Protein AF-A0A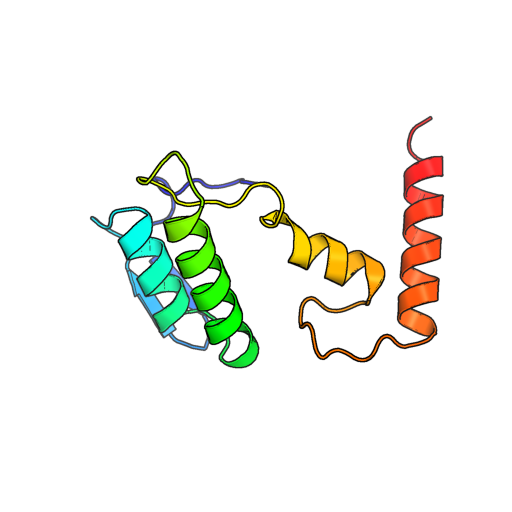821FTN5-F1 (afdb_monomer_lite)

pLDDT: mean 89.21, std 14.25, range [42.69, 98.5]

Structure (mmCIF, N/CA/C/O backbone):
data_AF-A0A821FTN5-F1
#
_entry.id   AF-A0A821FTN5-F1
#
loop_
_atom_site.group_PDB
_atom_site.id
_atom_site.type_symbol
_atom_site.label_atom_id
_atom_site.label_alt_id
_atom_site.label_comp_id
_atom_site.label_asym_id
_atom_site.label_entity_id
_atom_site.label_seq_id
_atom_site.pdbx_PDB_ins_code
_atom_site.Cartn_x
_atom_site.Cartn_y
_atom_site.Cartn_z
_atom_site.occupancy
_atom_site.B_iso_or_equiv
_atom_site.auth_seq_id
_atom_site.auth_comp_id
_atom_site.auth_asym_id
_atom_site.auth_atom_id
_atom_site.pdbx_PDB_model_num
ATOM 1 N N . HIS A 1 1 ? 4.909 -3.482 8.119 1.00 95.56 1 HIS A N 1
ATOM 2 C CA . HIS A 1 1 ? 6.129 -4.310 8.043 1.00 95.56 1 HIS A CA 1
ATOM 3 C C . HIS A 1 1 ? 6.278 -4.785 6.605 1.00 95.56 1 HIS A C 1
ATOM 5 O O . HIS A 1 1 ? 5.264 -4.832 5.918 1.00 95.56 1 HIS A O 1
ATOM 11 N N . VAL A 1 2 ? 7.495 -5.038 6.129 1.00 96.12 2 VAL A N 1
ATOM 12 C CA . VAL A 1 2 ? 7.735 -5.493 4.752 1.00 96.12 2 VAL A CA 1
ATOM 13 C C . VAL A 1 2 ? 8.639 -6.713 4.820 1.00 96.12 2 VA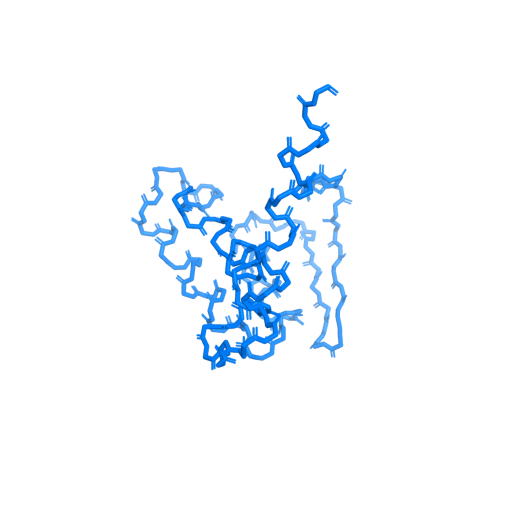L A C 1
ATOM 15 O O . VAL A 1 2 ? 9.826 -6.570 5.092 1.00 96.12 2 VAL A O 1
ATOM 18 N N . ASP A 1 3 ? 8.065 -7.886 4.570 1.00 97.12 3 ASP A N 1
ATOM 19 C CA . ASP A 1 3 ? 8.799 -9.156 4.483 1.00 97.12 3 ASP A CA 1
ATOM 20 C C . ASP A 1 3 ? 9.319 -9.412 3.061 1.00 97.12 3 ASP A C 1
ATOM 22 O O . ASP A 1 3 ? 10.423 -9.913 2.849 1.00 97.12 3 ASP A O 1
ATOM 26 N N . HIS A 1 4 ? 8.519 -9.028 2.064 1.00 97.81 4 HIS A N 1
ATOM 27 C CA . HIS A 1 4 ? 8.824 -9.182 0.647 1.00 97.81 4 HIS A CA 1
ATOM 28 C C . HIS A 1 4 ? 8.639 -7.846 -0.064 1.00 97.81 4 HIS A C 1
ATOM 30 O O . HIS A 1 4 ? 7.577 -7.228 0.014 1.00 97.81 4 HIS A O 1
ATOM 36 N N . ASN A 1 5 ? 9.683 -7.399 -0.756 1.00 95.69 5 ASN A N 1
ATOM 37 C CA . ASN A 1 5 ? 9.646 -6.156 -1.515 1.00 95.69 5 ASN A CA 1
ATOM 38 C C . ASN A 1 5 ? 9.027 -6.361 -2.913 1.00 95.69 5 ASN A C 1
ATOM 40 O O . ASN A 1 5 ? 8.700 -7.472 -3.342 1.00 95.69 5 ASN A O 1
ATOM 44 N N . GLU A 1 6 ? 8.872 -5.265 -3.646 1.00 94.62 6 GLU A N 1
ATOM 45 C CA . GLU A 1 6 ? 8.275 -5.215 -4.978 1.00 94.62 6 GLU A CA 1
ATOM 46 C C . GLU A 1 6 ? 9.040 -6.015 -6.039 1.00 94.62 6 GLU A C 1
ATOM 48 O O . GLU A 1 6 ? 8.446 -6.421 -7.040 1.00 94.62 6 GLU A O 1
ATOM 53 N N . HIS A 1 7 ? 10.333 -6.256 -5.824 1.00 95.69 7 HIS A N 1
ATOM 54 C CA . HIS A 1 7 ? 11.173 -7.030 -6.733 1.00 95.69 7 HIS A CA 1
ATOM 55 C C . HIS A 1 7 ? 10.951 -8.539 -6.570 1.00 95.69 7 HIS A C 1
ATOM 57 O O . HIS A 1 7 ? 11.078 -9.286 -7.542 1.00 95.69 7 HIS A O 1
ATOM 63 N N . SER A 1 8 ? 10.554 -8.978 -5.373 1.00 97.06 8 SER A N 1
ATOM 64 C CA . SER A 1 8 ? 10.313 -10.388 -5.052 1.00 97.06 8 SER A CA 1
ATOM 65 C C . SER A 1 8 ? 8.890 -10.858 -5.356 1.00 97.06 8 SER A C 1
ATOM 67 O O . SER A 1 8 ? 8.685 -12.055 -5.526 1.00 97.06 8 SER A O 1
ATOM 69 N N . VAL A 1 9 ? 7.914 -9.948 -5.464 1.00 97.69 9 VAL A N 1
ATOM 70 C CA . VAL A 1 9 ? 6.505 -10.296 -5.728 1.00 97.69 9 VAL A CA 1
ATOM 71 C C . VAL A 1 9 ? 6.121 -9.976 -7.171 1.00 97.69 9 VAL A C 1
ATOM 73 O O . VAL A 1 9 ? 6.071 -8.807 -7.572 1.00 97.69 9 VAL A O 1
ATOM 76 N N . GLN A 1 10 ? 5.794 -11.008 -7.952 1.00 98.06 10 GLN A N 1
ATOM 77 C CA . GLN A 1 10 ? 5.413 -10.852 -9.360 1.00 98.06 10 GLN A CA 1
ATOM 78 C C . GLN A 1 10 ? 3.910 -10.967 -9.608 1.00 98.06 10 GLN A C 1
ATOM 80 O O . GLN A 1 10 ? 3.425 -10.296 -10.509 1.00 98.06 10 GLN A O 1
ATOM 85 N N . ILE A 1 11 ? 3.171 -11.768 -8.840 1.00 97.94 11 ILE A N 1
ATOM 86 C CA . ILE A 1 11 ? 1.732 -11.995 -9.039 1.00 97.94 11 ILE A CA 1
ATOM 87 C C . ILE A 1 11 ? 1.007 -11.829 -7.701 1.00 97.94 11 ILE A C 1
ATOM 89 O O . ILE A 1 11 ? 1.484 -12.317 -6.679 1.00 97.94 11 ILE A O 1
ATOM 93 N N . MET A 1 12 ? -0.150 -11.168 -7.716 1.00 98.00 12 MET A N 1
ATOM 94 C CA . MET A 1 12 ? -1.085 -11.119 -6.588 1.00 98.00 12 MET A CA 1
ATOM 95 C C . MET A 1 12 ? -2.452 -11.647 -7.019 1.00 98.00 12 MET A C 1
ATOM 97 O O . MET A 1 12 ? -2.889 -11.387 -8.140 1.00 98.00 12 MET A O 1
ATOM 101 N N . VAL A 1 13 ? -3.122 -12.380 -6.130 1.00 98.25 13 VAL A N 1
ATOM 102 C CA . VAL A 1 13 ? -4.443 -12.969 -6.382 1.00 98.25 13 VAL A CA 1
ATOM 103 C C . VAL A 1 13 ? -5.330 -12.743 -5.164 1.00 98.25 13 VAL A C 1
ATOM 105 O O . VAL A 1 13 ? -4.899 -12.973 -4.036 1.00 98.25 13 VAL A O 1
ATOM 108 N N . SER A 1 14 ? -6.561 -12.304 -5.405 1.00 98.31 14 SER A N 1
ATOM 109 C CA . SER A 1 14 ? -7.656 -12.295 -4.433 1.00 98.31 14 SER A CA 1
ATOM 110 C C . SER A 1 14 ? -8.926 -12.843 -5.087 1.00 98.31 14 SER A C 1
ATOM 112 O O . SER A 1 14 ? -8.933 -13.173 -6.275 1.00 98.31 14 SER A O 1
ATOM 114 N N . GLU A 1 15 ? -10.020 -12.917 -4.336 1.00 98.31 15 GLU A N 1
ATOM 115 C CA . GLU A 1 15 ? -11.335 -13.289 -4.861 1.00 98.31 15 GLU A CA 1
ATOM 116 C C . GLU A 1 15 ? -11.861 -12.309 -5.924 1.00 98.31 15 GLU A C 1
ATOM 118 O O . GLU A 1 15 ? -12.706 -12.679 -6.735 1.00 98.31 15 GLU A O 1
ATOM 123 N N . GLN A 1 16 ? -11.337 -11.078 -5.955 1.00 98.19 16 GLN A N 1
ATOM 124 C CA . GLN A 1 16 ? -11.698 -10.060 -6.946 1.00 98.19 16 GLN A CA 1
ATOM 125 C C . GLN A 1 16 ? -10.979 -10.261 -8.288 1.00 98.19 16 GLN A C 1
ATOM 127 O O . GLN A 1 16 ? -11.444 -9.769 -9.319 1.00 98.19 16 GLN A O 1
ATOM 132 N N . GLY A 1 17 ? -9.849 -10.980 -8.294 1.00 98.12 17 GLY A N 1
ATOM 133 C CA . GLY A 1 17 ? -9.079 -11.236 -9.505 1.00 98.12 17 GLY A CA 1
ATOM 134 C C . GLY A 1 17 ? -7.569 -11.358 -9.304 1.00 98.12 17 GLY A C 1
ATOM 135 O O . GLY A 1 17 ? -7.048 -11.482 -8.194 1.00 98.12 17 GLY A O 1
ATOM 136 N N . LEU A 1 18 ? -6.859 -11.334 -10.435 1.00 98.25 18 LEU A N 1
ATOM 137 C CA . LEU A 1 18 ? -5.412 -11.526 -10.534 1.00 98.25 18 LEU A CA 1
ATOM 138 C C . LEU A 1 18 ? -4.721 -10.267 -11.069 1.00 98.25 18 LEU A C 1
ATOM 140 O O . LEU A 1 18 ? -5.123 -9.703 -12.090 1.00 98.25 18 LEU A O 1
ATOM 144 N N . ALA A 1 19 ? -3.632 -9.872 -10.413 1.00 98.50 19 ALA A N 1
ATOM 145 C CA . ALA A 1 19 ? -2.739 -8.804 -10.837 1.00 98.50 19 ALA A CA 1
ATOM 146 C C . ALA A 1 19 ? -1.353 -9.370 -11.190 1.00 98.50 19 ALA A C 1
ATOM 148 O O . ALA A 1 19 ? -0.603 -9.798 -10.313 1.00 98.50 19 ALA A O 1
ATOM 149 N N . ASP A 1 20 ? -0.996 -9.332 -12.478 1.00 98.44 20 ASP A N 1
ATOM 150 C CA . ASP A 1 20 ? 0.359 -9.632 -12.953 1.00 98.44 20 ASP A CA 1
ATOM 151 C C . ASP A 1 20 ? 1.220 -8.367 -12.921 1.00 98.44 20 ASP A C 1
ATOM 153 O O . ASP A 1 20 ? 0.955 -7.398 -13.632 1.00 98.44 20 ASP A O 1
ATOM 157 N N . LEU A 1 21 ? 2.245 -8.361 -12.075 1.00 98.31 21 LEU A N 1
ATOM 158 C CA . LEU A 1 21 ? 3.065 -7.198 -11.750 1.00 98.31 21 LEU A CA 1
ATOM 159 C C . LEU A 1 21 ? 4.428 -7.198 -12.460 1.00 98.31 21 LEU A C 1
ATOM 161 O O . LEU A 1 21 ? 5.236 -6.289 -12.233 1.00 98.31 21 LEU A O 1
ATOM 165 N N . ARG A 1 22 ? 4.700 -8.191 -13.317 1.00 97.62 22 ARG A N 1
ATOM 166 C CA . ARG A 1 22 ? 5.951 -8.276 -14.085 1.00 97.62 22 ARG A CA 1
ATOM 167 C C . ARG A 1 22 ? 6.088 -7.078 -15.022 1.00 97.62 22 ARG A C 1
ATOM 169 O O . ARG A 1 22 ? 5.122 -6.660 -15.656 1.00 97.62 22 ARG A O 1
ATOM 176 N N . ALA A 1 23 ? 7.303 -6.532 -15.105 1.00 96.00 23 ALA A N 1
ATOM 177 C CA . ALA A 1 23 ? 7.646 -5.387 -15.955 1.00 96.00 23 ALA A CA 1
ATOM 178 C C . ALA A 1 23 ? 6.773 -4.127 -15.736 1.00 96.00 23 ALA A C 1
ATOM 180 O O . ALA A 1 23 ? 6.604 -3.317 -16.647 1.00 96.00 23 ALA A O 1
ATOM 181 N N . LYS A 1 24 ? 6.210 -3.942 -14.532 1.00 97.75 24 LYS A N 1
ATOM 182 C CA . LYS A 1 24 ? 5.414 -2.756 -14.177 1.00 97.75 24 LYS A CA 1
ATOM 183 C C . LYS A 1 24 ? 6.170 -1.846 -13.217 1.00 97.75 24 LYS A C 1
ATOM 185 O O . LYS A 1 24 ? 6.713 -2.303 -12.216 1.00 97.75 24 LYS A O 1
ATOM 190 N N . THR A 1 25 ? 6.137 -0.544 -13.496 1.00 97.31 25 THR A N 1
ATOM 191 C CA . THR A 1 25 ? 6.594 0.506 -12.567 1.00 97.31 25 THR A CA 1
ATOM 192 C C . THR A 1 25 ? 5.753 0.512 -11.283 1.00 97.31 25 THR A C 1
ATOM 194 O O . THR A 1 25 ? 4.599 0.072 -11.330 1.00 97.31 25 THR A O 1
ATOM 197 N N . PRO A 1 26 ? 6.236 1.065 -10.152 1.00 97.31 26 PRO A N 1
ATOM 198 C CA . PRO A 1 26 ? 5.463 1.111 -8.905 1.00 97.31 26 PRO A CA 1
ATOM 199 C C . PRO A 1 26 ? 4.052 1.692 -9.071 1.00 97.31 26 PRO A C 1
ATOM 201 O O . PRO A 1 26 ? 3.080 1.119 -8.583 1.00 97.31 26 PRO A O 1
ATOM 204 N N . LYS A 1 27 ? 3.901 2.759 -9.867 1.00 97.12 27 LYS A N 1
ATOM 205 C CA . LYS A 1 27 ? 2.591 3.358 -10.176 1.00 97.12 27 LYS A CA 1
ATOM 206 C C . LYS A 1 27 ? 1.677 2.432 -10.978 1.00 97.12 27 LYS A C 1
ATOM 208 O O . LYS A 1 27 ? 0.486 2.346 -10.695 1.00 97.12 27 LYS A O 1
ATOM 213 N N . GLN A 1 28 ? 2.213 1.726 -11.974 1.00 98.00 28 GLN A N 1
ATOM 214 C CA . GLN A 1 28 ? 1.437 0.741 -12.737 1.00 98.00 28 GLN A CA 1
ATOM 215 C C . GLN A 1 28 ? 1.041 -0.459 -11.870 1.00 98.00 28 GLN A C 1
ATOM 217 O O . GLN A 1 28 ? -0.071 -0.963 -12.016 1.00 98.00 28 GLN A O 1
ATOM 222 N N . ARG A 1 29 ? 1.920 -0.892 -10.956 1.00 98.31 29 ARG A N 1
ATOM 223 C CA . ARG A 1 29 ? 1.631 -1.951 -9.979 1.00 98.31 29 ARG A CA 1
ATOM 224 C C . ARG A 1 29 ? 0.491 -1.533 -9.058 1.00 98.31 29 ARG A C 1
ATOM 226 O O . ARG A 1 29 ? -0.497 -2.252 -8.982 1.00 98.31 29 ARG A O 1
ATOM 233 N N . ALA A 1 30 ? 0.584 -0.352 -8.444 1.00 97.94 30 ALA A N 1
ATOM 234 C CA . ALA A 1 30 ? -0.459 0.187 -7.571 1.00 97.94 30 ALA A CA 1
ATOM 235 C C . ALA A 1 30 ? -1.818 0.246 -8.286 1.00 97.94 30 ALA A C 1
ATOM 237 O O . ALA A 1 30 ? -2.789 -0.329 -7.802 1.00 97.94 30 ALA A O 1
ATOM 238 N N . LYS A 1 31 ? -1.873 0.843 -9.486 1.00 98.06 31 LYS A N 1
ATOM 239 C CA . LYS A 1 31 ? -3.107 0.919 -10.289 1.00 98.06 31 LYS A CA 1
ATOM 240 C C . LYS A 1 31 ? -3.699 -0.461 -10.586 1.00 98.06 31 LYS A C 1
ATOM 242 O O . LYS A 1 31 ? -4.908 -0.630 -10.472 1.00 98.06 31 LYS A O 1
ATOM 247 N N . LEU A 1 32 ? -2.868 -1.445 -10.939 1.00 98.38 32 LEU A N 1
ATOM 248 C CA . LEU A 1 32 ? -3.344 -2.792 -11.254 1.00 98.38 32 LEU A CA 1
ATOM 249 C C . LEU A 1 32 ? -3.840 -3.547 -10.019 1.00 98.38 32 LEU A C 1
ATOM 251 O O . LEU A 1 32 ? -4.882 -4.187 -10.092 1.00 98.38 32 LEU A O 1
ATOM 255 N N . ILE A 1 33 ? -3.125 -3.462 -8.895 1.00 98.50 33 ILE A N 1
ATOM 256 C CA . ILE A 1 33 ? -3.525 -4.105 -7.634 1.00 98.50 33 ILE A CA 1
ATOM 257 C C . ILE A 1 33 ? -4.860 -3.527 -7.158 1.00 98.50 33 ILE A C 1
ATOM 259 O O . ILE A 1 33 ? -5.774 -4.280 -6.825 1.00 98.50 33 ILE A O 1
ATOM 263 N N . ILE A 1 34 ? -5.001 -2.198 -7.191 1.00 98.44 34 ILE A N 1
ATOM 264 C CA . ILE A 1 34 ? -6.251 -1.514 -6.842 1.00 98.44 34 ILE A CA 1
ATOM 265 C C . ILE A 1 34 ? -7.379 -1.932 -7.793 1.00 98.44 34 ILE A C 1
ATOM 267 O O . ILE A 1 34 ? -8.511 -2.122 -7.357 1.00 98.44 34 ILE A O 1
ATOM 271 N N . ASP A 1 35 ? -7.100 -2.093 -9.089 1.00 98.25 35 ASP A N 1
ATOM 272 C CA . ASP A 1 35 ? -8.135 -2.489 -10.041 1.00 98.25 35 ASP A CA 1
ATOM 273 C C . ASP A 1 35 ? -8.570 -3.955 -9.904 1.00 98.25 35 ASP A C 1
ATOM 275 O O . ASP A 1 35 ? -9.767 -4.239 -9.948 1.00 98.25 35 ASP A O 1
ATOM 279 N N . LYS A 1 36 ? -7.613 -4.874 -9.754 1.00 98.31 36 LYS A N 1
ATOM 280 C CA . LYS A 1 36 ? -7.844 -6.317 -9.896 1.00 98.31 36 LYS A CA 1
ATOM 281 C C . LYS A 1 36 ? -7.975 -7.081 -8.590 1.00 98.31 36 LYS A C 1
ATOM 283 O O . LYS A 1 36 ? -8.571 -8.147 -8.612 1.00 98.31 36 LYS A O 1
ATOM 288 N N . CYS A 1 37 ? -7.412 -6.584 -7.490 1.00 98.38 37 CYS A N 1
ATOM 289 C CA . CYS A 1 37 ? -7.327 -7.362 -6.253 1.00 98.38 37 CYS A CA 1
ATOM 290 C C . CYS A 1 37 ? -8.003 -6.697 -5.048 1.00 98.38 37 CYS A C 1
ATOM 292 O O . CYS A 1 37 ? -8.357 -7.396 -4.100 1.00 98.38 37 CYS A O 1
ATOM 294 N N . ALA A 1 38 ? -8.177 -5.373 -5.048 1.00 98.25 38 ALA A N 1
ATOM 295 C CA . ALA A 1 38 ? -8.791 -4.680 -3.919 1.00 98.25 38 ALA A CA 1
ATOM 296 C C . ALA A 1 38 ? -10.299 -4.959 -3.817 1.00 98.25 38 ALA A C 1
ATOM 298 O O . ALA A 1 38 ? -11.023 -4.872 -4.809 1.00 98.25 38 ALA A O 1
ATOM 299 N N . HIS A 1 39 ? -10.774 -5.223 -2.597 1.00 98.12 39 HIS A N 1
ATOM 300 C CA . HIS A 1 39 ? -12.197 -5.399 -2.307 1.00 98.12 39 HIS A CA 1
ATOM 301 C C . HIS A 1 39 ? -12.998 -4.128 -2.675 1.00 98.12 39 HIS A C 1
ATOM 303 O O . HIS A 1 39 ? -12.523 -3.025 -2.379 1.00 98.12 39 HIS A O 1
ATOM 309 N N . PRO A 1 40 ? -14.214 -4.235 -3.255 1.00 97.62 40 PRO A N 1
ATOM 310 C CA . PRO A 1 40 ? -14.987 -3.089 -3.747 1.00 97.62 40 PRO A CA 1
ATOM 311 C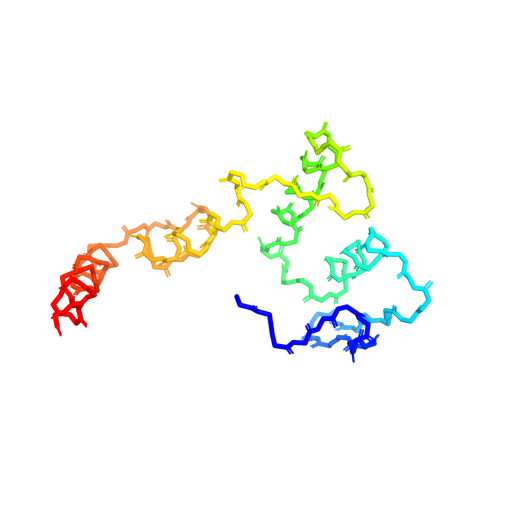 C . PRO A 1 40 ? -15.165 -1.960 -2.727 1.00 97.62 40 PRO A C 1
ATOM 313 O O . PRO A 1 40 ? -14.997 -0.795 -3.069 1.00 97.62 40 PRO A O 1
ATOM 316 N N . MET A 1 41 ? -15.396 -2.313 -1.461 1.00 97.19 41 MET A N 1
ATOM 317 C CA . MET A 1 41 ? -15.538 -1.365 -0.346 1.00 97.19 41 MET A CA 1
ATOM 318 C C . MET A 1 41 ? -14.293 -0.480 -0.118 1.00 97.19 41 MET A C 1
ATOM 320 O O . MET A 1 41 ? -14.416 0.651 0.329 1.00 97.19 41 MET A O 1
ATOM 324 N N . TYR A 1 42 ? -13.090 -0.964 -0.439 1.00 98.12 42 TYR A N 1
ATOM 325 C CA . TYR A 1 42 ? -11.834 -0.231 -0.217 1.00 98.12 42 TYR A CA 1
ATOM 326 C C . TYR A 1 42 ? -11.222 0.326 -1.501 1.00 98.12 42 TYR A C 1
ATOM 328 O O . TYR A 1 42 ? -10.270 1.106 -1.449 1.00 98.12 42 TYR A O 1
ATOM 336 N N . LYS A 1 43 ? -11.737 -0.076 -2.666 1.00 97.75 43 LYS A N 1
ATOM 337 C CA . LYS A 1 43 ? -11.147 0.251 -3.964 1.00 97.75 43 LYS A CA 1
ATOM 338 C C . LYS A 1 43 ? -11.080 1.759 -4.192 1.00 97.75 43 LYS A C 1
ATOM 340 O O . LYS A 1 43 ? -10.038 2.258 -4.612 1.00 97.75 43 LYS A O 1
ATOM 345 N N . ASP A 1 44 ? -12.149 2.483 -3.880 1.00 97.94 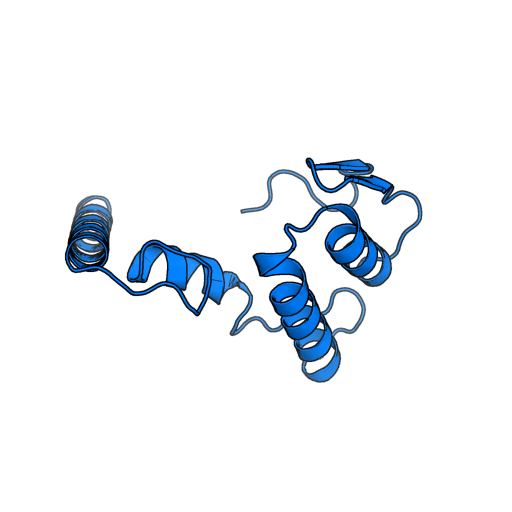44 ASP A N 1
ATOM 346 C CA . ASP A 1 44 ? -12.186 3.935 -4.075 1.00 97.94 44 ASP A CA 1
ATOM 347 C C . ASP A 1 44 ? -11.341 4.683 -3.038 1.00 97.94 44 ASP A C 1
ATOM 349 O O . ASP A 1 44 ? -10.598 5.588 -3.414 1.00 97.94 44 ASP A O 1
ATOM 353 N N . LEU A 1 45 ? -11.305 4.211 -1.788 1.00 97.94 45 LEU A N 1
ATOM 354 C CA . LEU A 1 45 ? -10.416 4.745 -0.749 1.00 97.94 45 LEU A CA 1
ATOM 355 C C . LEU A 1 45 ? -8.927 4.602 -1.129 1.00 97.94 45 LEU A C 1
ATOM 357 O O . LEU A 1 45 ? -8.133 5.523 -0.933 1.00 97.94 45 LEU A O 1
ATOM 361 N N . LEU A 1 46 ? -8.532 3.468 -1.722 1.00 98.31 46 LEU A N 1
ATOM 362 C CA . LEU A 1 46 ? -7.163 3.262 -2.212 1.00 98.31 46 LEU A CA 1
ATOM 363 C C . LEU A 1 46 ? -6.828 4.174 -3.401 1.00 98.31 46 LEU A C 1
ATOM 365 O O . LEU A 1 46 ? -5.712 4.691 -3.479 1.00 98.31 46 LEU A O 1
ATOM 369 N N . LYS A 1 47 ? -7.772 4.372 -4.335 1.00 98.06 47 LYS A N 1
ATOM 370 C CA . LYS A 1 47 ? -7.584 5.299 -5.465 1.00 98.06 47 LYS A CA 1
ATOM 371 C C . LYS A 1 47 ? -7.411 6.729 -4.973 1.00 98.06 47 LYS A C 1
ATOM 373 O O . LYS A 1 47 ? -6.526 7.419 -5.471 1.00 98.06 47 LYS A O 1
ATOM 378 N N . GLU A 1 48 ? -8.227 7.153 -4.013 1.00 97.94 48 GLU A N 1
ATOM 379 C CA . GLU A 1 48 ? -8.149 8.487 -3.424 1.00 97.94 48 GLU A CA 1
ATOM 380 C C . GLU A 1 48 ? -6.790 8.708 -2.754 1.00 97.94 48 GLU A C 1
ATOM 382 O O . GLU A 1 48 ? -6.114 9.690 -3.066 1.00 97.94 48 GLU A O 1
ATOM 387 N N . TYR A 1 49 ? -6.333 7.757 -1.927 1.00 97.81 49 TYR A N 1
ATOM 388 C CA . TYR A 1 49 ? -4.999 7.818 -1.324 1.00 97.81 49 TYR A CA 1
ATOM 389 C C . TYR A 1 49 ? -3.899 7.909 -2.387 1.00 97.81 49 TYR A C 1
ATOM 391 O O . TYR A 1 49 ? -3.008 8.750 -2.282 1.00 97.81 49 TYR A O 1
ATOM 399 N N . PHE A 1 50 ? -3.962 7.077 -3.430 1.00 97.69 50 PHE A N 1
ATOM 400 C CA . PHE A 1 50 ? -2.963 7.073 -4.496 1.00 97.69 50 PHE A CA 1
ATOM 401 C C . PHE A 1 50 ? -2.930 8.408 -5.260 1.00 97.69 50 PHE A C 1
ATOM 403 O O . PHE A 1 50 ? -1.857 8.976 -5.453 1.00 97.69 50 PHE A O 1
ATOM 410 N N . GLN A 1 51 ? -4.092 8.950 -5.635 1.00 96.94 51 GLN A N 1
ATOM 411 C CA . GLN A 1 51 ? -4.202 10.250 -6.307 1.00 96.94 51 GLN A CA 1
ATOM 412 C C . GLN A 1 51 ? -3.742 11.404 -5.412 1.00 96.94 51 GLN A C 1
ATOM 414 O O . GLN A 1 51 ? -3.124 12.357 -5.885 1.00 96.94 51 GLN A O 1
ATOM 419 N N . HIS A 1 52 ? -4.048 11.339 -4.115 1.00 96.75 52 HIS A N 1
ATOM 420 C CA . HIS A 1 52 ? -3.561 12.301 -3.133 1.00 96.75 52 HIS A CA 1
ATOM 421 C C . HIS A 1 52 ? -2.044 12.248 -3.012 1.00 96.75 52 HIS A C 1
ATOM 423 O O . HIS A 1 52 ? -1.388 13.278 -3.157 1.00 96.75 52 HIS A O 1
ATOM 429 N N . ALA A 1 53 ? -1.481 11.053 -2.851 1.00 96.75 53 ALA A N 1
ATOM 430 C CA . ALA A 1 53 ? -0.045 10.839 -2.788 1.00 96.75 53 ALA A CA 1
ATOM 431 C C . ALA A 1 53 ? 0.668 11.334 -4.058 1.00 96.75 53 ALA A C 1
ATOM 433 O O . ALA A 1 53 ? 1.701 11.987 -3.944 1.00 96.75 53 ALA A O 1
ATOM 434 N N . GLU A 1 54 ? 0.110 11.100 -5.253 1.00 95.38 54 GLU A N 1
ATOM 435 C CA . GLU A 1 54 ? 0.653 11.629 -6.516 1.00 95.38 54 GLU A CA 1
ATOM 436 C C . GLU A 1 54 ? 0.703 13.166 -6.546 1.00 95.38 54 GLU A C 1
ATOM 438 O O . GLU A 1 54 ? 1.604 13.719 -7.169 1.00 95.38 54 GLU A O 1
ATOM 443 N N . ARG A 1 55 ? -0.229 13.854 -5.871 1.00 95.31 55 ARG A N 1
ATOM 444 C CA . ARG A 1 55 ? -0.276 15.325 -5.807 1.00 95.31 55 ARG A CA 1
ATOM 445 C C . ARG A 1 55 ? 0.689 15.925 -4.787 1.00 95.31 55 ARG A C 1
ATOM 447 O O . ARG A 1 55 ? 1.206 17.011 -5.023 1.00 95.31 55 ARG A O 1
ATOM 454 N N . VAL A 1 56 ? 0.867 15.275 -3.636 1.00 95.38 56 VAL A N 1
ATOM 455 C CA . VAL A 1 56 ? 1.592 15.867 -2.492 1.00 95.38 56 VAL A CA 1
ATOM 456 C C . VAL A 1 56 ? 3.021 15.361 -2.335 1.00 95.38 56 VAL A C 1
ATOM 458 O O . VAL A 1 56 ? 3.802 15.958 -1.594 1.00 95.38 56 VAL A O 1
ATOM 461 N N . THR A 1 57 ? 3.369 14.245 -2.974 1.00 93.31 57 THR A N 1
ATOM 462 C CA . THR A 1 57 ? 4.697 13.659 -2.815 1.00 93.31 57 THR A CA 1
ATOM 463 C C . THR A 1 57 ? 5.773 14.517 -3.476 1.00 93.31 57 THR A C 1
ATOM 465 O O . THR A 1 57 ? 5.594 15.065 -4.560 1.00 93.31 57 THR A O 1
ATOM 468 N N . PHE A 1 58 ? 6.945 1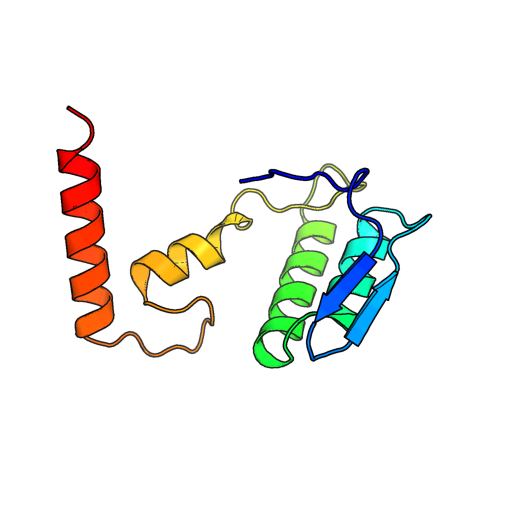4.573 -2.850 1.00 85.81 58 PHE A N 1
ATOM 469 C CA . PHE A 1 58 ? 8.140 15.121 -3.485 1.00 85.81 58 PHE A CA 1
ATOM 470 C C . PHE A 1 58 ? 8.725 14.133 -4.518 1.00 85.81 58 PHE A C 1
ATOM 472 O O . PHE A 1 58 ? 9.216 14.530 -5.575 1.00 85.81 58 PHE A O 1
ATOM 479 N N . GLY A 1 59 ? 8.642 12.824 -4.237 1.00 82.19 59 GLY A N 1
ATOM 480 C CA . GLY A 1 59 ? 9.206 11.748 -5.055 1.00 82.19 59 GLY A CA 1
ATOM 481 C C . GLY A 1 59 ? 8.146 11.009 -5.875 1.00 82.19 59 GLY A C 1
ATOM 482 O O . GLY A 1 59 ? 7.376 10.214 -5.351 1.00 82.19 59 GLY A O 1
ATOM 483 N N . HIS A 1 60 ? 8.145 11.202 -7.194 1.00 89.06 60 HIS A N 1
ATOM 484 C CA . HIS A 1 60 ? 7.075 10.714 -8.079 1.00 89.06 60 HIS A CA 1
ATOM 485 C C . HIS A 1 60 ? 7.221 9.253 -8.545 1.00 89.06 60 HIS A C 1
ATOM 487 O O . HIS A 1 60 ? 6.374 8.760 -9.303 1.00 89.06 60 HIS A O 1
ATOM 493 N N . HIS A 1 61 ? 8.308 8.573 -8.161 1.00 94.44 61 HIS A N 1
ATOM 494 C CA . HIS A 1 61 ? 8.549 7.176 -8.532 1.00 94.44 61 HIS A CA 1
ATOM 495 C C . HIS A 1 61 ? 7.611 6.228 -7.772 1.00 94.44 61 HIS A C 1
ATOM 497 O O . HIS A 1 61 ? 6.878 5.462 -8.400 1.00 94.44 61 HIS A O 1
ATOM 503 N N . THR A 1 62 ? 7.581 6.363 -6.442 1.00 95.44 62 THR A N 1
ATOM 504 C CA . THR A 1 62 ? 6.717 5.606 -5.526 1.00 95.44 62 THR A CA 1
ATOM 505 C C . THR A 1 62 ? 5.967 6.607 -4.641 1.00 95.44 62 THR A C 1
ATOM 507 O O . THR A 1 62 ? 6.468 6.981 -3.580 1.00 95.44 62 THR A O 1
ATOM 510 N N . PRO A 1 63 ? 4.814 7.122 -5.105 1.00 95.88 63 PRO A N 1
ATOM 511 C CA . PRO A 1 63 ? 4.133 8.225 -4.442 1.00 95.88 63 PRO A CA 1
ATOM 512 C C . PRO A 1 63 ? 3.550 7.790 -3.094 1.00 95.88 63 PRO A C 1
ATOM 514 O O . PRO A 1 63 ? 2.737 6.870 -3.029 1.00 95.88 63 PRO A O 1
ATOM 517 N N . HIS A 1 64 ? 3.929 8.501 -2.031 1.00 95.88 64 HIS A N 1
ATOM 518 C CA . HIS A 1 64 ? 3.379 8.331 -0.686 1.00 95.88 64 HIS A CA 1
ATOM 519 C C . HIS A 1 64 ? 3.179 9.677 0.018 1.00 95.88 64 HIS A C 1
ATOM 521 O O . HIS A 1 64 ? 4.013 10.577 -0.102 1.00 95.88 64 HIS A O 1
ATOM 527 N N . ASP A 1 65 ? 2.112 9.763 0.818 1.00 95.81 65 ASP A N 1
ATOM 528 C CA . ASP A 1 65 ? 1.972 10.732 1.910 1.00 95.81 65 ASP A CA 1
ATOM 529 C C . ASP A 1 65 ? 2.301 10.033 3.237 1.00 95.81 65 ASP A C 1
ATOM 531 O O . ASP A 1 65 ? 1.523 9.210 3.731 1.00 95.81 65 ASP A O 1
ATOM 535 N N . LEU A 1 66 ? 3.464 10.352 3.814 1.00 94.56 66 LEU A N 1
ATOM 536 C CA . LEU A 1 66 ? 3.948 9.730 5.051 1.00 94.56 66 LEU A CA 1
ATOM 537 C C . LEU A 1 66 ? 3.070 10.047 6.266 1.00 94.56 66 LEU A C 1
ATOM 539 O O . LEU A 1 66 ? 3.041 9.256 7.205 1.00 94.56 66 LEU A O 1
ATOM 543 N N . LYS A 1 67 ? 2.324 11.161 6.249 1.00 94.69 67 LYS A N 1
ATOM 544 C CA . LYS A 1 67 ? 1.418 11.519 7.350 1.00 94.69 67 LYS A CA 1
ATOM 545 C C . LYS A 1 67 ? 0.214 10.584 7.421 1.00 94.69 67 LYS A C 1
ATOM 547 O O . LYS A 1 67 ? -0.358 10.404 8.489 1.00 94.69 67 LYS A O 1
ATOM 552 N N . GLN A 1 68 ? -0.171 9.997 6.289 1.00 94.69 68 GLN A N 1
ATOM 553 C CA . GLN A 1 68 ? -1.399 9.212 6.164 1.00 94.69 68 GLN A CA 1
ATOM 554 C C . GLN A 1 68 ? -1.156 7.739 5.820 1.00 94.69 68 GLN A C 1
ATOM 556 O O . GLN A 1 68 ? -2.076 6.936 5.970 1.00 94.69 68 GLN A O 1
ATOM 561 N N . ALA A 1 69 ? 0.058 7.360 5.404 1.00 96.44 69 ALA A N 1
ATOM 562 C CA . ALA A 1 69 ? 0.386 6.016 4.915 1.00 96.44 69 ALA A CA 1
ATOM 563 C C . ALA A 1 69 ? -0.021 4.879 5.870 1.00 96.44 69 ALA A C 1
ATOM 565 O O . ALA A 1 69 ? -0.394 3.800 5.419 1.00 96.44 69 ALA A O 1
ATOM 566 N N . LEU A 1 70 ? 0.025 5.117 7.186 1.00 97.94 70 LEU A N 1
ATOM 567 C CA . LEU A 1 70 ? -0.322 4.125 8.211 1.00 97.94 70 LEU A CA 1
ATOM 568 C C . LEU A 1 70 ? -1.676 4.389 8.896 1.00 97.94 70 LEU A C 1
ATOM 570 O O . LEU A 1 70 ? -2.051 3.655 9.808 1.00 97.94 70 LEU A O 1
ATOM 574 N N . SER A 1 71 ? -2.437 5.391 8.446 1.00 97.31 71 SER A N 1
ATOM 575 C CA . SER A 1 71 ? -3.665 5.852 9.115 1.00 97.31 71 SER A CA 1
ATOM 576 C C . SER A 1 71 ? -4.762 4.788 9.226 1.00 97.31 71 SER A C 1
ATOM 578 O O . SER A 1 71 ? -5.463 4.743 10.230 1.00 97.31 71 SER A O 1
ATOM 580 N N . TRP A 1 72 ? -4.898 3.886 8.249 1.00 97.56 72 TRP A N 1
ATOM 581 C CA . TRP A 1 72 ? -5.909 2.818 8.306 1.00 97.56 72 TRP A CA 1
ATOM 582 C C . TRP A 1 72 ? -5.611 1.796 9.403 1.00 97.56 72 TRP A C 1
ATOM 584 O O . TRP A 1 72 ? -6.526 1.285 10.041 1.00 97.56 72 TRP A O 1
ATOM 594 N N . HIS A 1 73 ? -4.330 1.538 9.667 1.00 97.31 73 HIS A N 1
ATOM 595 C CA . HIS A 1 73 ? -3.912 0.650 10.748 1.00 97.31 73 HIS A CA 1
ATOM 596 C C . HIS A 1 73 ? -4.192 1.288 12.110 1.00 97.31 73 HIS A C 1
ATOM 598 O O . HIS A 1 73 ? -4.681 0.607 13.007 1.00 97.31 73 HIS A O 1
ATOM 604 N N . ILE A 1 74 ? -3.940 2.596 12.238 1.00 95.81 74 ILE A N 1
ATOM 605 C CA . I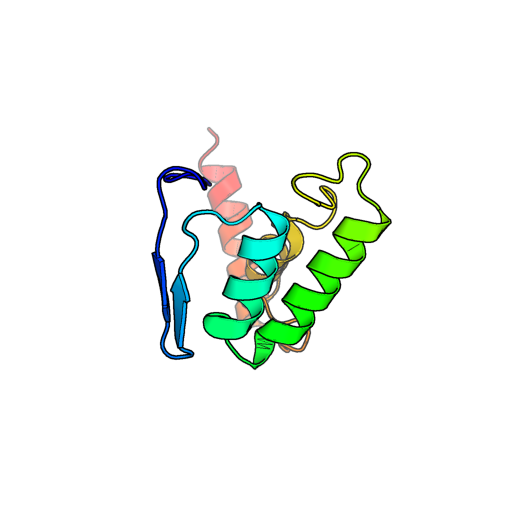LE A 1 74 ? -4.288 3.374 13.436 1.00 95.81 74 ILE A CA 1
ATOM 606 C C . ILE A 1 74 ? -5.808 3.329 13.659 1.00 95.81 74 ILE A C 1
ATOM 608 O O . ILE A 1 74 ? -6.258 2.947 14.734 1.00 95.81 74 ILE A O 1
ATOM 612 N N . ARG A 1 75 ? -6.608 3.580 12.614 1.00 94.62 75 ARG A N 1
ATOM 613 C CA . ARG A 1 75 ? -8.076 3.505 12.687 1.00 94.62 75 ARG A CA 1
ATOM 614 C C . ARG A 1 75 ? -8.569 2.124 13.120 1.00 94.62 75 ARG A C 1
ATOM 616 O O . ARG A 1 75 ? -9.465 2.042 13.955 1.00 94.62 75 ARG A O 1
ATOM 623 N N . LEU A 1 76 ? -7.978 1.047 12.601 1.00 94.81 76 LEU A N 1
ATOM 624 C CA . LEU A 1 76 ? -8.310 -0.314 13.028 1.00 94.81 76 LEU A CA 1
ATOM 625 C C . LEU A 1 76 ? -8.054 -0.515 14.526 1.00 94.81 76 LEU A C 1
ATOM 627 O O . LEU A 1 76 ? -8.857 -1.156 15.198 1.00 94.81 76 LEU A O 1
ATOM 631 N N . GLN A 1 77 ? -6.951 0.028 15.049 1.00 93.19 77 GLN A N 1
ATOM 632 C CA . GLN A 1 77 ? -6.639 -0.043 16.477 1.00 93.19 77 GLN A CA 1
ATOM 633 C C . GLN A 1 77 ? -7.627 0.758 17.332 1.00 93.19 77 GLN A C 1
ATOM 635 O O . GLN A 1 77 ? -7.972 0.297 18.414 1.00 93.19 77 GLN A O 1
ATOM 640 N N . GLU A 1 78 ? -8.075 1.921 16.859 1.00 91.25 78 GLU A N 1
ATOM 641 C CA . GLU A 1 78 ? -8.945 2.839 17.609 1.00 91.25 78 GLU A CA 1
ATOM 642 C C . GLU A 1 78 ? -10.436 2.481 17.528 1.00 91.25 78 GLU A C 1
ATOM 644 O O . GLU A 1 78 ? -11.175 2.666 18.493 1.00 91.25 78 GLU A O 1
ATOM 649 N N . THR A 1 79 ? -10.889 1.989 16.374 1.00 90.19 79 THR A N 1
ATOM 650 C CA . THR A 1 79 ? -12.322 1.844 16.050 1.00 90.19 79 THR A CA 1
ATOM 651 C C . THR A 1 79 ? -12.755 0.406 15.780 1.00 90.19 79 THR A C 1
ATOM 653 O O . THR A 1 79 ? -13.943 0.150 15.616 1.00 90.19 79 THR A O 1
ATOM 656 N N . GLY A 1 80 ? -11.813 -0.538 15.697 1.00 91.94 80 GLY A N 1
ATOM 657 C CA . GLY A 1 80 ? -12.097 -1.928 15.331 1.00 91.94 80 GLY A CA 1
ATOM 658 C C . GLY A 1 80 ? -12.282 -2.165 13.827 1.00 91.94 80 GLY A C 1
ATOM 659 O O . GLY A 1 80 ? -12.434 -3.312 13.413 1.00 91.94 80 GLY A O 1
ATOM 660 N N . SER A 1 81 ? -12.202 -1.126 12.986 1.00 94.88 81 SER A N 1
ATOM 661 C CA . SER A 1 81 ? -12.303 -1.251 11.527 1.00 94.88 81 SER A CA 1
ATOM 662 C C . SER A 1 81 ? -11.366 -0.298 10.786 1.00 94.88 81 SER A C 1
ATOM 664 O O . SER A 1 81 ? -11.020 0.775 11.269 1.00 94.88 81 SER A O 1
ATOM 666 N N . MET A 1 82 ? -10.950 -0.685 9.579 1.00 96.38 82 MET A N 1
ATOM 667 C CA . MET A 1 82 ? -10.220 0.208 8.670 1.00 96.38 82 MET A CA 1
ATOM 668 C C . MET A 1 82 ? -11.157 1.111 7.861 1.00 96.38 82 MET A C 1
ATOM 670 O O . MET A 1 82 ? -10.718 2.143 7.353 1.00 96.38 82 MET A O 1
ATOM 674 N N . HIS A 1 83 ? -12.426 0.726 7.708 1.00 95.88 83 HIS A N 1
ATOM 675 C CA . HIS A 1 83 ? -13.373 1.474 6.891 1.00 95.88 83 HIS A CA 1
ATOM 676 C C . HIS A 1 83 ? -13.838 2.738 7.627 1.00 95.88 83 HIS A C 1
ATOM 678 O O . HIS A 1 83 ? -14.195 2.649 8.804 1.00 95.88 83 HIS A O 1
ATOM 684 N N . PRO A 1 84 ? -13.866 3.913 6.972 1.00 92.25 84 PRO A N 1
ATOM 685 C CA . PRO A 1 84 ? -14.218 5.159 7.638 1.00 92.25 84 PRO A CA 1
ATOM 686 C C . PRO A 1 84 ? -15.652 5.202 8.166 1.00 92.25 84 PRO A C 1
ATOM 688 O O . PRO A 1 84 ? -15.880 5.820 9.200 1.00 92.25 84 PRO A O 1
ATOM 691 N N . ASP A 1 85 ? -16.573 4.500 7.505 1.00 88.75 85 ASP A N 1
ATOM 692 C CA . ASP A 1 85 ? -17.996 4.485 7.872 1.00 88.75 85 ASP A CA 1
ATOM 693 C C . ASP A 1 85 ? -18.342 3.471 8.975 1.00 88.75 85 ASP A C 1
ATOM 695 O O . ASP A 1 85 ? -19.513 3.288 9.312 1.00 88.75 85 ASP A O 1
ATOM 699 N N . HIS A 1 86 ? -17.349 2.770 9.533 1.00 85.56 86 HIS A N 1
ATOM 700 C CA . HIS A 1 86 ? -17.598 1.847 10.636 1.00 85.56 86 HIS A CA 1
ATOM 701 C C . HIS A 1 86 ? -18.025 2.614 11.885 1.00 85.56 86 HIS A C 1
ATOM 703 O O . HIS A 1 86 ? -17.297 3.469 12.390 1.00 85.56 86 HIS A O 1
ATOM 709 N N . GLN A 1 87 ? -19.207 2.285 12.400 1.00 74.00 87 GLN A N 1
ATOM 710 C CA . GLN A 1 87 ? -19.698 2.853 13.646 1.00 74.00 87 GLN A CA 1
ATOM 711 C C . GLN A 1 87 ? -18.970 2.184 14.811 1.00 74.00 87 GLN A C 1
ATOM 713 O O . GLN A 1 87 ? -19.188 1.005 15.090 1.00 74.00 87 GLN A O 1
ATOM 718 N N . THR A 1 88 ? -18.106 2.939 15.489 1.00 67.94 88 THR A N 1
ATOM 719 C CA . THR A 1 88 ? -17.379 2.463 16.668 1.00 67.94 88 THR A CA 1
ATOM 720 C C . THR A 1 88 ? -18.365 2.011 17.739 1.00 67.94 88 THR A C 1
ATOM 722 O O . THR A 1 88 ? -19.156 2.809 18.247 1.00 67.94 88 THR A O 1
ATOM 725 N N . THR A 1 89 ? -18.313 0.735 18.110 1.00 73.00 89 THR A N 1
ATOM 726 C CA . THR A 1 89 ? -19.114 0.227 19.223 1.00 73.00 89 THR A CA 1
ATOM 727 C C . THR A 1 89 ? -18.386 0.454 20.550 1.00 73.00 89 THR A C 1
ATOM 729 O O . THR A 1 89 ? -17.162 0.606 20.590 1.00 73.00 89 THR A O 1
ATOM 732 N N . SER A 1 90 ? -19.117 0.437 21.670 1.00 65.31 90 SER A N 1
ATOM 733 C CA . SER A 1 90 ? -18.518 0.550 23.012 1.00 65.31 90 SER A CA 1
ATOM 734 C C . SER A 1 90 ? -17.503 -0.561 23.313 1.00 65.31 90 SER A C 1
ATOM 736 O O . SER A 1 90 ? -16.572 -0.358 24.089 1.00 65.31 90 SER A O 1
ATOM 738 N N . LYS A 1 91 ? -17.640 -1.726 22.664 1.00 65.38 91 LYS A N 1
ATOM 739 C CA . LYS A 1 91 ? -16.695 -2.844 22.782 1.00 65.38 91 LYS A CA 1
ATOM 740 C C . LYS A 1 91 ? -15.378 -2.584 22.050 1.00 65.38 91 LYS A C 1
ATOM 742 O O . LYS A 1 91 ? -14.332 -3.010 22.536 1.00 65.38 91 LYS A O 1
ATOM 747 N N . ASP A 1 92 ? -15.422 -1.886 20.916 1.00 67.12 92 ASP A N 1
ATOM 748 C CA . ASP A 1 92 ? -14.235 -1.589 20.106 1.00 67.12 92 ASP A CA 1
ATOM 749 C C . ASP A 1 92 ? -13.314 -0.601 20.835 1.00 67.12 92 ASP A C 1
ATOM 751 O O . ASP A 1 92 ? -12.102 -0.803 20.912 1.00 67.12 92 ASP A O 1
ATOM 755 N N . THR A 1 93 ? -13.907 0.410 21.479 1.00 64.06 93 THR A N 1
ATOM 756 C CA . THR A 1 93 ? -13.189 1.391 22.310 1.00 64.06 93 THR A CA 1
ATOM 757 C C . THR A 1 93 ? -12.584 0.752 23.562 1.00 64.06 93 THR A C 1
ATOM 759 O O . THR A 1 93 ? -11.456 1.070 23.942 1.00 64.06 93 THR A O 1
ATOM 762 N N . GLU A 1 94 ? -13.290 -0.194 24.185 1.00 65.12 94 GLU A N 1
ATOM 763 C CA . GLU A 1 94 ? -12.790 -0.916 25.358 1.00 65.12 94 GLU A CA 1
ATOM 764 C C . GLU A 1 94 ? -11.637 -1.880 25.005 1.00 65.12 94 GLU A C 1
ATOM 766 O O . GLU A 1 94 ? -10.662 -1.989 25.752 1.00 65.12 94 GLU A O 1
ATOM 771 N N . GLN A 1 95 ? -11.689 -2.546 23.843 1.00 65.62 95 GLN A N 1
ATOM 772 C CA . GLN A 1 95 ? -10.574 -3.363 23.341 1.00 65.62 95 GLN A CA 1
ATOM 773 C C . GLN A 1 95 ? -9.352 -2.525 22.952 1.00 65.62 95 GLN A C 1
ATOM 775 O O . GLN A 1 95 ? -8.222 -2.951 23.218 1.00 65.62 95 GLN A O 1
ATOM 780 N N . ALA A 1 96 ? -9.561 -1.346 22.359 1.00 66.94 96 ALA A N 1
ATOM 781 C CA . ALA A 1 96 ? -8.493 -0.398 22.061 1.00 66.94 96 ALA A CA 1
ATOM 782 C C . ALA A 1 96 ? -7.766 0.024 23.350 1.00 66.94 96 ALA A C 1
ATOM 784 O O . ALA A 1 96 ? -6.552 -0.152 23.453 1.00 66.94 96 ALA A O 1
ATOM 785 N N . ALA A 1 97 ? -8.511 0.459 24.375 1.00 66.81 97 ALA A N 1
ATOM 786 C CA . ALA A 1 97 ? -7.966 0.854 25.677 1.00 66.81 97 ALA A CA 1
ATOM 787 C C . ALA A 1 97 ? -7.121 -0.254 26.337 1.00 66.81 97 ALA A C 1
ATOM 789 O O . ALA A 1 97 ? -5.999 -0.006 26.780 1.00 66.81 97 ALA A O 1
ATOM 790 N N . ARG A 1 98 ? -7.607 -1.504 26.323 1.00 64.94 98 ARG A N 1
ATOM 791 C CA . ARG A 1 98 ? -6.895 -2.657 26.909 1.00 64.94 98 ARG A CA 1
ATOM 792 C C . ARG A 1 98 ? -5.581 -2.992 26.190 1.00 64.94 98 ARG A C 1
ATOM 794 O O . ARG A 1 98 ? -4.619 -3.390 26.845 1.00 64.94 98 ARG A O 1
ATOM 801 N N . LYS A 1 99 ? -5.506 -2.832 24.862 1.00 61.44 99 LYS A N 1
ATOM 802 C CA . LYS A 1 99 ? -4.259 -3.060 24.104 1.00 61.44 99 LYS A CA 1
ATOM 803 C C . LYS A 1 99 ? -3.204 -1.994 24.392 1.00 61.44 99 LYS A C 1
ATOM 805 O O . LYS A 1 99 ? -2.021 -2.328 24.455 1.00 61.44 99 LYS A O 1
ATOM 810 N N . ILE A 1 100 ? -3.604 -0.737 24.585 1.00 62.25 100 ILE A N 1
ATOM 811 C CA . ILE A 1 100 ? -2.673 0.358 24.897 1.00 62.25 100 ILE A CA 1
ATOM 812 C C . ILE A 1 100 ? -2.007 0.104 26.261 1.00 62.25 100 ILE A C 1
ATOM 814 O O . ILE A 1 100 ? -0.780 0.162 26.357 1.00 62.25 100 ILE A O 1
ATOM 818 N N . ASP A 1 101 ? -2.790 -0.300 27.269 1.00 59.78 101 ASP A N 1
ATOM 819 C CA . ASP A 1 101 ? -2.286 -0.653 28.606 1.00 59.78 101 ASP A CA 1
ATOM 820 C C . ASP A 1 101 ? -1.325 -1.857 28.584 1.00 59.78 101 ASP A C 1
ATOM 822 O O . ASP A 1 101 ? -0.252 -1.826 29.189 1.00 59.78 101 ASP A O 1
ATOM 826 N N . GLN A 1 102 ? -1.646 -2.910 27.824 1.00 59.59 102 GLN A N 1
ATOM 827 C CA . GLN A 1 102 ? -0.774 -4.087 27.693 1.00 59.59 102 GLN A CA 1
ATOM 828 C C . GLN A 1 102 ? 0.541 -3.776 26.958 1.00 59.59 102 GLN A C 1
ATOM 830 O O . GLN A 1 102 ? 1.601 -4.301 27.307 1.00 59.59 102 GLN A O 1
ATOM 835 N N . THR A 1 103 ? 0.507 -2.884 25.965 1.00 58.03 103 THR A N 1
ATOM 836 C CA . THR A 1 103 ? 1.709 -2.465 25.223 1.00 58.03 103 THR A CA 1
ATOM 837 C C . THR A 1 103 ? 2.617 -1.563 26.073 1.00 58.03 103 THR A C 1
ATOM 839 O O . THR A 1 103 ? 3.838 -1.607 25.922 1.00 58.03 103 THR A O 1
ATOM 842 N N . ALA A 1 104 ? 2.047 -0.786 27.002 1.00 57.59 104 ALA A N 1
ATOM 843 C CA . ALA A 1 104 ? 2.802 -0.022 27.996 1.00 57.59 104 ALA A CA 1
ATOM 844 C C . ALA A 1 104 ? 3.441 -0.928 29.068 1.00 57.59 104 ALA A C 1
ATOM 846 O O . ALA A 1 104 ? 4.580 -0.690 29.470 1.00 57.59 104 ALA A O 1
ATOM 847 N N . ALA A 1 105 ? 2.758 -2.004 29.476 1.00 55.69 105 ALA A N 1
ATOM 848 C CA . ALA A 1 105 ? 3.256 -2.955 30.474 1.00 55.69 105 ALA A CA 1
ATOM 849 C C . ALA A 1 105 ? 4.401 -3.861 29.972 1.00 55.69 105 ALA A C 1
ATOM 851 O O . ALA A 1 105 ? 5.221 -4.303 30.771 1.00 55.69 105 ALA A O 1
ATOM 852 N N . THR A 1 106 ? 4.495 -4.106 28.660 1.00 53.47 106 THR A N 1
ATOM 853 C CA . THR A 1 106 ? 5.499 -5.016 28.059 1.00 53.47 106 THR A CA 1
ATOM 854 C C . THR A 1 106 ? 6.804 -4.300 27.652 1.00 53.47 106 THR A C 1
ATOM 856 O O . THR A 1 106 ? 7.732 -4.925 27.151 1.00 53.47 106 THR A O 1
ATOM 859 N N . LYS A 1 107 ? 6.904 -2.978 27.860 1.00 52.88 107 LYS A N 1
ATOM 860 C CA . LYS A 1 107 ? 8.105 -2.160 27.581 1.00 52.88 107 LYS A CA 1
ATOM 861 C C . LYS A 1 107 ? 9.048 -1.989 28.793 1.00 52.88 107 LYS A C 1
ATOM 863 O O . LYS A 1 107 ? 9.839 -1.047 28.804 1.00 52.88 107 LYS A O 1
ATOM 868 N N . LYS A 1 108 ? 8.968 -2.868 29.798 1.00 42.69 108 LYS A N 1
ATOM 869 C CA . LYS A 1 108 ? 9.884 -2.916 30.953 1.00 42.69 108 LYS A CA 1
ATOM 870 C C . LYS A 1 108 ? 10.835 -4.099 30.865 1.00 42.69 108 LYS A C 1
ATOM 872 O O . LYS A 1 108 ? 10.355 -5.189 30.492 1.00 42.69 108 LYS A O 1
#

Sequence (108 aa):
HVDHNEHSVQIMVSEQGLADLRAKTPKQRAKLIIDKCAHPMYKDLLKEYFQHAERVTFGHHTPHDLKQALSWHIRLQETGSMHPDHQTTSKDTEQAARKIDQTAATKK

Secondary structure (DSSP, 8-state):
--SS-TTT--EEEETTEEEE-TT--HHHHHHHHHHHTS-HHHHHHHHHHHHHHHHH-S-SSS---TTTTTHHHHHHHHHS-SSTT----HHHHHHHHHHHHHHHHTT-

Radius of gyration: 16.83 Å; chains: 1; bounding box: 31×29×47 Å

Foldseek 3Di:
DDPDDLVRDQWDDDPQAIAGCPPHFLLRSLVRCLVRPDDPLCSVVSVVQSVVQCVPPPDNRNGHDPVCPCVLVVCCLQQVGSRPPRDRDPVSNVNSVVVVVVVVVVPD